Protein AF-D9ZK24-F1 (afdb_monomer_lite)

Structure (mmCIF, N/CA/C/O backbone):
data_AF-D9ZK24-F1
#
_entry.id   AF-D9ZK24-F1
#
loop_
_atom_site.group_PDB
_atom_site.id
_atom_site.type_symbol
_atom_site.label_atom_id
_atom_site.label_alt_id
_atom_site.label_comp_id
_atom_site.label_asym_id
_atom_site.label_entity_id
_atom_site.label_seq_id
_atom_site.pdbx_PDB_ins_code
_atom_site.Cartn_x
_atom_site.Cartn_y
_atom_site.Cartn_z
_atom_site.occupancy
_atom_site.B_iso_or_equiv
_atom_site.auth_seq_id
_atom_site.auth_comp_id
_atom_site.auth_asym_id
_atom_site.auth_atom_id
_atom_site.pdbx_PDB_model_num
ATOM 1 N N . ILE A 1 1 ? 12.680 -4.909 -15.160 1.00 58.94 1 ILE A N 1
ATOM 2 C CA . ILE A 1 1 ? 11.867 -4.760 -13.917 1.00 58.94 1 ILE A CA 1
ATOM 3 C C . ILE A 1 1 ? 11.390 -3.302 -13.753 1.00 58.94 1 ILE A C 1
ATOM 5 O O . ILE A 1 1 ? 12.028 -2.491 -13.100 1.00 58.94 1 ILE A O 1
ATOM 9 N N . ARG A 1 2 ? 10.296 -2.962 -14.446 1.00 62.72 2 ARG A N 1
ATOM 10 C CA . ARG A 1 2 ? 9.511 -1.701 -14.488 1.00 62.72 2 ARG A CA 1
ATOM 11 C C . ARG A 1 2 ? 10.179 -0.328 -14.717 1.00 62.72 2 ARG A C 1
ATOM 13 O O . ARG A 1 2 ? 9.522 0.502 -15.331 1.00 62.72 2 ARG A O 1
ATOM 20 N N . GLY A 1 3 ? 11.411 -0.051 -14.290 1.00 65.94 3 GLY A N 1
ATOM 21 C CA . GLY A 1 3 ? 12.098 1.229 -14.566 1.00 65.94 3 GLY A CA 1
ATOM 22 C C . GLY A 1 3 ? 11.524 2.476 -13.863 1.00 65.94 3 GLY A C 1
ATOM 23 O O . GLY A 1 3 ? 12.044 3.568 -14.064 1.00 65.94 3 GLY A O 1
ATOM 24 N N . GLY A 1 4 ? 10.491 2.328 -13.023 1.00 71.69 4 GLY A N 1
ATOM 25 C CA . GLY A 1 4 ? 9.855 3.399 -12.247 1.00 71.69 4 GLY A CA 1
ATOM 26 C C . GLY A 1 4 ? 9.503 2.959 -10.821 1.00 71.69 4 GLY A C 1
ATOM 27 O O . GLY A 1 4 ? 9.564 1.771 -10.497 1.00 71.69 4 GLY A O 1
ATOM 28 N N . VAL A 1 5 ? 9.146 3.920 -9.961 1.00 76.75 5 VAL A N 1
ATOM 29 C CA . VAL A 1 5 ? 8.772 3.668 -8.557 1.00 76.75 5 VAL A CA 1
ATOM 30 C C . VAL A 1 5 ? 7.582 2.702 -8.499 1.00 76.75 5 VAL A C 1
ATOM 32 O O . VAL A 1 5 ? 6.554 2.954 -9.120 1.00 76.75 5 VAL A O 1
ATOM 35 N N . LEU A 1 6 ? 7.715 1.597 -7.752 1.00 74.62 6 LEU A N 1
ATOM 36 C CA . LEU A 1 6 ? 6.693 0.539 -7.676 1.00 74.62 6 LEU A CA 1
ATOM 37 C C . LEU A 1 6 ? 5.382 1.007 -7.036 1.00 74.62 6 LEU A C 1
ATOM 39 O O . LEU A 1 6 ? 4.308 0.559 -7.431 1.00 74.62 6 LEU A O 1
ATOM 43 N N . PHE A 1 7 ? 5.482 1.923 -6.076 1.00 83.50 7 PHE A N 1
ATOM 44 C CA . PHE A 1 7 ? 4.353 2.492 -5.349 1.00 83.50 7 PHE A CA 1
ATOM 45 C C . PHE A 1 7 ? 4.536 4.015 -5.279 1.00 83.50 7 PHE A C 1
ATOM 47 O O . PHE A 1 7 ? 5.069 4.519 -4.287 1.00 83.50 7 PHE A O 1
ATOM 54 N N . PRO A 1 8 ? 4.200 4.759 -6.348 1.00 82.81 8 PRO A N 1
ATOM 55 C CA . PRO A 1 8 ? 4.356 6.207 -6.366 1.00 82.81 8 PRO A CA 1
ATOM 56 C C . PRO A 1 8 ? 3.244 6.833 -5.520 1.00 82.81 8 PRO A C 1
ATOM 58 O O . PRO A 1 8 ? 2.150 7.082 -6.017 1.00 82.81 8 PRO A O 1
ATOM 61 N N . GLY A 1 9 ? 3.520 7.010 -4.229 1.00 85.19 9 GLY A N 1
ATOM 62 C CA . GLY A 1 9 ? 2.631 7.687 -3.292 1.00 85.19 9 GLY A CA 1
ATOM 63 C C . GLY A 1 9 ? 2.921 9.183 -3.225 1.00 85.19 9 GLY A C 1
ATOM 64 O O . GLY A 1 9 ? 4.086 9.573 -3.132 1.00 85.19 9 GLY A O 1
ATOM 65 N N . THR A 1 10 ? 1.884 10.019 -3.240 1.00 86.50 10 THR A N 1
ATOM 66 C CA . THR A 1 10 ? 2.029 11.474 -3.029 1.00 86.50 10 THR A CA 1
ATOM 67 C C . THR A 1 10 ? 2.159 11.856 -1.553 1.00 86.50 10 THR A C 1
ATOM 69 O O . THR A 1 10 ? 2.691 12.916 -1.234 1.00 86.50 10 THR A O 1
ATOM 72 N N . ASP A 1 11 ? 1.691 10.988 -0.654 1.00 87.50 11 ASP A N 1
ATOM 73 C CA . ASP A 1 11 ? 1.806 11.092 0.801 1.00 87.50 11 ASP A CA 1
ATOM 74 C C . ASP A 1 11 ? 1.759 9.688 1.448 1.00 87.50 11 ASP A C 1
ATOM 76 O O . ASP A 1 11 ? 1.682 8.671 0.755 1.00 87.50 11 ASP A O 1
ATOM 80 N N . HIS A 1 12 ? 1.808 9.610 2.782 1.00 84.56 12 HIS A N 1
ATOM 81 C CA . HIS A 1 12 ? 1.820 8.328 3.503 1.00 84.56 12 HIS A CA 1
ATOM 82 C C . HIS A 1 12 ? 0.517 7.525 3.344 1.00 84.56 12 HIS A C 1
ATOM 84 O O . HIS A 1 12 ? 0.534 6.294 3.402 1.00 84.56 12 HIS A O 1
ATOM 90 N N . ILE A 1 13 ? -0.613 8.208 3.157 1.00 85.56 13 ILE A N 1
ATOM 91 C CA . ILE A 1 13 ? -1.924 7.594 2.949 1.00 85.56 13 ILE A CA 1
ATOM 92 C C . ILE A 1 13 ? -2.006 7.016 1.535 1.00 85.56 13 ILE A C 1
ATOM 94 O O . ILE A 1 13 ? -2.404 5.863 1.358 1.00 85.56 13 ILE A O 1
ATOM 98 N N . ASP A 1 14 ? -1.625 7.80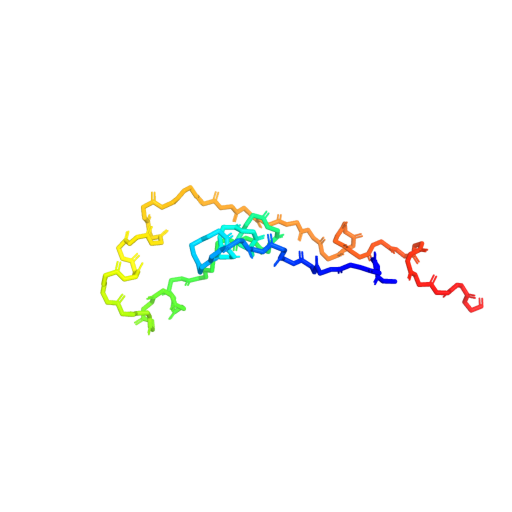2 0.535 1.00 87.56 14 ASP A N 1
ATOM 99 C CA . ASP A 1 14 ? -1.639 7.386 -0.860 1.00 87.56 14 ASP A CA 1
ATOM 100 C C . ASP A 1 14 ? -0.646 6.244 -1.082 1.00 87.56 14 ASP A C 1
ATOM 102 O O . ASP A 1 14 ? -1.008 5.217 -1.654 1.00 87.56 14 ASP A O 1
ATOM 106 N N . GLN A 1 15 ? 0.558 6.337 -0.508 1.00 90.12 15 GLN A N 1
ATOM 107 C CA . GLN A 1 15 ? 1.541 5.256 -0.554 1.00 90.12 15 GLN A CA 1
ATOM 108 C C . GLN A 1 15 ? 0.983 3.948 0.017 1.00 90.12 15 GLN A C 1
ATOM 110 O O . GLN A 1 15 ? 1.143 2.891 -0.596 1.00 90.12 15 GLN A O 1
ATOM 115 N N . TRP A 1 16 ? 0.294 4.013 1.159 1.00 89.50 16 TRP A N 1
ATOM 116 C CA . TRP A 1 16 ? -0.357 2.844 1.738 1.00 89.50 16 TRP A CA 1
ATOM 117 C C . TRP A 1 16 ? -1.396 2.235 0.787 1.00 89.50 16 TRP A C 1
ATOM 119 O O . TRP A 1 16 ? -1.378 1.023 0.559 1.00 89.50 16 TRP A O 1
ATOM 129 N N . ASN A 1 17 ? -2.262 3.062 0.193 1.00 89.25 17 ASN A N 1
ATOM 130 C CA . ASN A 1 17 ? -3.275 2.596 -0.758 1.00 89.25 17 ASN A CA 1
ATOM 131 C C . ASN A 1 17 ? -2.630 1.903 -1.967 1.00 89.25 17 ASN A C 1
ATOM 133 O O . ASN A 1 17 ? -3.019 0.784 -2.302 1.00 89.25 17 ASN A O 1
ATOM 137 N N . LYS A 1 18 ? -1.582 2.497 -2.558 1.00 90.75 18 LYS A N 1
ATOM 138 C CA . LYS A 1 18 ? -0.848 1.888 -3.683 1.00 90.75 18 LYS A CA 1
ATOM 139 C C . LYS A 1 18 ? -0.261 0.525 -3.327 1.00 90.75 18 LYS A C 1
ATOM 141 O O . LYS A 1 18 ? -0.252 -0.368 -4.171 1.00 90.75 18 LYS A O 1
ATOM 146 N N . ILE A 1 19 ? 0.223 0.356 -2.097 1.00 90.69 19 ILE A N 1
ATOM 147 C CA . ILE A 1 19 ? 0.780 -0.916 -1.628 1.00 90.69 19 ILE A CA 1
ATOM 148 C C . ILE A 1 19 ? -0.322 -1.974 -1.519 1.00 90.69 19 ILE A C 1
ATOM 150 O O . ILE A 1 19 ? -0.187 -3.044 -2.112 1.00 90.69 19 ILE A O 1
ATOM 154 N N . ILE A 1 20 ? -1.419 -1.690 -0.808 1.00 91.69 20 ILE A N 1
ATOM 155 C CA . ILE A 1 20 ? -2.470 -2.697 -0.574 1.00 91.69 20 ILE A CA 1
ATOM 156 C C . ILE A 1 20 ? -3.279 -3.027 -1.830 1.00 91.69 20 ILE A C 1
ATOM 158 O O . ILE A 1 20 ? -3.744 -4.153 -1.968 1.00 91.69 20 ILE A O 1
ATOM 162 N N . GLU A 1 21 ? -3.427 -2.092 -2.768 1.00 90.81 21 GLU A N 1
ATOM 163 C CA . GLU A 1 21 ? -4.092 -2.351 -4.052 1.00 90.81 21 GLU A CA 1
ATOM 164 C C . GLU A 1 21 ? -3.305 -3.352 -4.907 1.00 90.81 21 GLU A C 1
ATOM 166 O O . GLU A 1 21 ? -3.894 -4.138 -5.648 1.00 90.81 21 GLU A O 1
ATOM 171 N N . GLN A 1 22 ? -1.973 -3.330 -4.804 1.00 89.38 22 GLN A N 1
ATOM 172 C CA . GLN A 1 22 ? -1.093 -4.196 -5.586 1.00 89.38 22 GLN A CA 1
ATOM 173 C C . GLN A 1 22 ? -0.799 -5.521 -4.875 1.00 89.38 22 GLN A C 1
ATOM 175 O O . GLN A 1 22 ? -0.841 -6.571 -5.510 1.00 89.38 22 GLN A O 1
ATOM 180 N N . LEU A 1 23 ? -0.508 -5.480 -3.572 1.00 92.44 23 LEU A N 1
A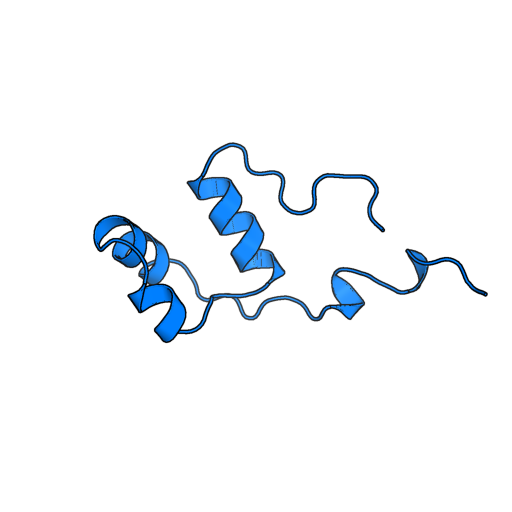TOM 181 C CA . LEU A 1 23 ? -0.068 -6.640 -2.783 1.00 92.44 23 LEU A CA 1
ATOM 182 C C . LEU A 1 23 ? -1.188 -7.291 -1.966 1.00 92.44 23 LEU A C 1
ATOM 184 O O . LEU A 1 23 ? -1.018 -8.401 -1.471 1.00 92.44 23 LEU A O 1
ATOM 188 N N . GLY A 1 24 ? -2.328 -6.619 -1.838 1.00 92.69 24 GLY A N 1
ATOM 189 C CA . GLY A 1 24 ? -3.451 -7.062 -1.025 1.00 92.69 24 GLY A CA 1
ATOM 190 C C . GLY A 1 24 ? -3.439 -6.485 0.388 1.00 92.69 24 GLY A C 1
ATOM 191 O O . GLY A 1 24 ? -2.472 -5.880 0.857 1.00 92.69 24 GLY A O 1
ATOM 192 N N . THR A 1 25 ? -4.563 -6.655 1.081 1.00 93.00 25 THR A N 1
ATOM 193 C CA . THR A 1 25 ? -4.708 -6.227 2.472 1.00 93.00 25 THR A CA 1
ATOM 194 C C . THR A 1 25 ? -3.930 -7.170 3.401 1.00 93.00 25 THR A C 1
ATOM 196 O O . THR A 1 25 ? -4.148 -8.381 3.345 1.00 93.00 25 THR A O 1
ATOM 199 N N . PRO A 1 26 ? -3.061 -6.644 4.285 1.00 92.06 26 PRO A N 1
ATOM 200 C CA . PRO A 1 26 ? -2.280 -7.465 5.204 1.00 92.06 26 PRO A CA 1
ATOM 201 C C . PRO A 1 26 ? -3.136 -8.289 6.174 1.00 92.06 26 PRO A C 1
ATOM 203 O O . PRO A 1 26 ? -4.275 -7.939 6.492 1.00 92.06 26 PRO A O 1
ATOM 206 N N . ALA A 1 27 ? -2.536 -9.349 6.719 1.00 92.38 27 ALA A N 1
ATOM 207 C CA . ALA A 1 27 ? -3.144 -10.182 7.752 1.00 92.38 27 ALA A CA 1
ATOM 208 C C . ALA A 1 27 ? -3.413 -9.408 9.058 1.00 92.38 27 ALA A C 1
ATOM 210 O O . ALA A 1 27 ? -2.750 -8.419 9.379 1.00 92.38 27 ALA A O 1
ATOM 211 N N . GLN A 1 28 ? -4.357 -9.906 9.860 1.00 89.62 28 GLN A N 1
ATOM 212 C CA . GLN A 1 28 ? -4.765 -9.264 11.114 1.00 89.62 28 GLN A CA 1
ATOM 213 C C . GLN A 1 28 ? -3.609 -9.119 12.117 1.00 89.62 28 GLN A C 1
ATOM 215 O O . GLN A 1 28 ? -3.515 -8.102 12.800 1.00 89.62 28 GLN A O 1
ATOM 220 N N . GLU A 1 29 ? -2.685 -10.080 12.160 1.00 93.44 29 GLU A N 1
ATOM 221 C CA . GLU A 1 29 ? -1.486 -10.021 13.009 1.00 93.44 29 GLU A CA 1
ATOM 222 C C . GLU A 1 29 ? -0.594 -8.814 12.693 1.00 93.44 29 GLU A C 1
ATOM 224 O O . GLU A 1 29 ? 0.017 -8.232 13.590 1.00 93.44 29 GLU A O 1
ATOM 229 N N . PHE A 1 30 ? -0.534 -8.404 11.421 1.00 92.25 30 PHE A N 1
ATOM 230 C CA . PHE A 1 30 ? 0.172 -7.192 11.021 1.00 92.25 30 P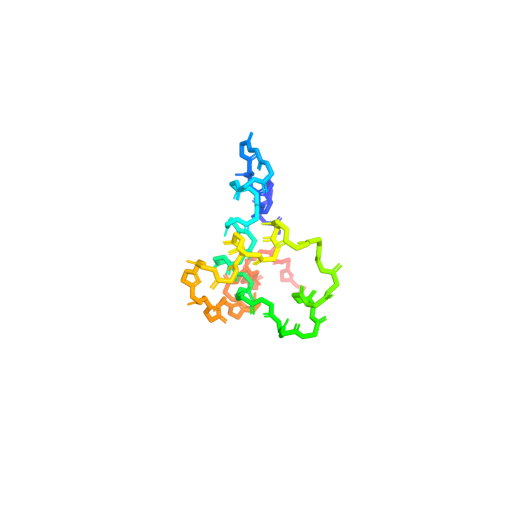HE A CA 1
ATOM 231 C C . PHE A 1 30 ? -0.587 -5.946 11.488 1.00 92.25 30 PHE A C 1
ATOM 233 O O . PHE A 1 30 ? 0.010 -5.046 12.080 1.00 92.25 30 PHE A O 1
ATOM 240 N N . MET A 1 31 ? -1.912 -5.916 11.300 1.00 90.56 31 MET A N 1
ATOM 241 C CA . MET A 1 31 ? -2.758 -4.795 11.736 1.00 90.56 31 MET A CA 1
ATOM 242 C C . MET A 1 31 ? -2.641 -4.546 13.245 1.00 90.56 31 MET A C 1
ATOM 244 O O . MET A 1 31 ? -2.594 -3.396 13.690 1.00 90.56 31 MET A O 1
ATOM 248 N N . GLN A 1 32 ? -2.497 -5.612 14.036 1.00 91.62 32 GLN A N 1
ATOM 249 C CA . GLN A 1 32 ? -2.308 -5.550 15.489 1.00 91.62 32 GLN A CA 1
ATOM 250 C C . GLN A 1 32 ? -0.998 -4.885 15.938 1.00 91.62 32 GLN A C 1
ATOM 252 O O . GLN A 1 32 ? -0.886 -4.492 17.101 1.00 91.62 32 GLN A O 1
ATOM 257 N N . ARG A 1 33 ? -0.026 -4.700 15.039 1.00 93.25 33 ARG A N 1
ATOM 258 C CA . ARG A 1 33 ? 1.229 -3.985 15.329 1.00 93.25 33 ARG A CA 1
ATOM 259 C C . ARG A 1 33 ? 1.137 -2.484 15.047 1.00 93.25 33 ARG A C 1
ATOM 261 O O . ARG A 1 33 ? 2.014 -1.731 15.456 1.00 93.25 33 ARG A O 1
ATOM 268 N N . LEU A 1 34 ? 0.083 -2.038 14.361 1.00 89.19 34 LEU A N 1
ATOM 269 C CA . LEU A 1 34 ? -0.118 -0.631 14.017 1.00 89.19 34 LEU A CA 1
ATOM 270 C C . LEU A 1 34 ? -0.635 0.173 15.213 1.00 89.19 34 LEU A C 1
ATOM 272 O O . LEU A 1 34 ? -1.375 -0.352 16.050 1.00 89.19 34 LEU A O 1
ATOM 276 N N . GLN A 1 35 ? -0.297 1.466 15.249 1.00 90.75 35 GLN A N 1
ATOM 277 C CA . GLN A 1 35 ? -0.869 2.407 16.214 1.00 90.75 35 GLN A CA 1
ATOM 278 C C . GLN A 1 35 ? -2.400 2.462 16.070 1.00 90.75 35 GLN A C 1
ATOM 280 O O . GLN A 1 35 ? -2.884 2.392 14.939 1.00 90.75 35 GLN A O 1
ATOM 285 N N . PRO A 1 36 ? -3.172 2.644 17.159 1.00 91.44 36 PRO A N 1
ATOM 286 C CA . PRO A 1 36 ? -4.637 2.566 17.126 1.00 91.44 36 PRO A CA 1
ATOM 287 C C . PRO A 1 36 ? -5.295 3.455 16.061 1.00 91.44 36 PRO A C 1
ATOM 289 O O . PRO A 1 36 ? -6.175 3.003 15.334 1.00 91.44 36 PRO A O 1
ATOM 292 N N . THR A 1 37 ? -4.828 4.697 15.912 1.00 87.81 37 THR A N 1
ATOM 293 C CA . THR A 1 37 ? -5.353 5.646 14.918 1.00 87.81 37 THR A CA 1
ATOM 294 C C . THR A 1 37 ? -5.102 5.174 13.489 1.00 87.81 37 THR A C 1
ATOM 296 O O . THR A 1 37 ? -5.992 5.246 12.645 1.00 87.81 37 THR A O 1
ATOM 299 N N . VAL A 1 38 ? -3.903 4.643 13.228 1.00 86.69 38 VAL A N 1
ATOM 300 C CA . VAL A 1 38 ? -3.546 4.086 11.920 1.00 86.69 38 VAL A CA 1
ATOM 301 C C . VAL A 1 38 ? -4.365 2.829 11.673 1.00 86.69 38 VAL A C 1
ATOM 303 O O . VAL A 1 38 ? -5.017 2.755 10.643 1.00 86.69 38 VAL A O 1
ATOM 306 N N . ARG A 1 39 ? -4.422 1.896 12.633 1.00 90.12 39 ARG A N 1
ATOM 307 C CA . ARG A 1 39 ? -5.211 0.656 12.549 1.00 90.12 39 ARG A CA 1
ATOM 308 C C . ARG A 1 39 ? -6.660 0.926 12.159 1.00 90.12 39 ARG A C 1
ATOM 310 O O . ARG A 1 39 ? -7.123 0.361 11.176 1.00 90.12 39 ARG A O 1
ATOM 317 N N . ASN A 1 40 ? -7.331 1.832 12.871 1.00 89.69 40 ASN A N 1
ATOM 318 C CA . ASN A 1 40 ? -8.709 2.210 12.568 1.00 89.69 40 ASN A CA 1
ATOM 319 C C . ASN A 1 40 ? -8.851 2.739 11.140 1.00 89.69 40 ASN A C 1
ATOM 321 O O . ASN A 1 40 ? -9.807 2.404 10.447 1.00 89.69 40 ASN A O 1
ATOM 325 N N . TYR A 1 41 ? -7.904 3.552 10.677 1.00 86.44 41 TYR A N 1
ATOM 326 C CA . TYR A 1 41 ? -7.919 4.025 9.301 1.00 86.44 41 TYR A CA 1
ATOM 327 C C . TYR A 1 41 ? -7.800 2.869 8.295 1.00 86.44 41 TYR A C 1
ATOM 329 O O . TYR A 1 41 ? -8.568 2.820 7.336 1.00 86.44 41 TYR A O 1
ATOM 337 N N . VAL A 1 42 ? -6.882 1.923 8.524 1.00 87.56 42 VAL A N 1
ATOM 338 C CA . VAL A 1 42 ? -6.641 0.808 7.595 1.00 87.56 42 VAL A CA 1
ATOM 339 C C . VAL A 1 42 ? -7.773 -0.211 7.569 1.00 87.56 42 VAL A C 1
ATOM 341 O O . VAL A 1 42 ? -8.127 -0.703 6.502 1.00 87.56 42 VAL A O 1
ATOM 344 N N . GLU A 1 43 ? -8.339 -0.538 8.729 1.00 87.81 43 GLU A N 1
ATOM 345 C CA . GLU A 1 43 ? -9.407 -1.537 8.861 1.00 87.81 43 GLU A CA 1
ATOM 346 C C . GLU A 1 43 ? -10.725 -1.072 8.229 1.00 87.81 43 GLU A C 1
ATOM 348 O O . GLU A 1 43 ? -11.528 -1.901 7.808 1.00 87.81 43 GLU A O 1
ATOM 353 N N . ASN A 1 44 ? -10.920 0.244 8.099 1.00 88.50 44 ASN A N 1
ATOM 354 C CA . ASN A 1 44 ? -12.066 0.837 7.410 1.00 88.50 44 ASN A CA 1
ATOM 355 C C . ASN A 1 44 ? -11.892 0.925 5.881 1.00 88.50 44 ASN A C 1
ATOM 357 O O . ASN A 1 44 ? -12.786 1.419 5.187 1.00 88.50 44 ASN A O 1
ATOM 361 N N . ARG A 1 45 ? -10.757 0.483 5.324 1.00 86.38 45 ARG A N 1
ATOM 362 C CA . ARG A 1 45 ? -10.543 0.449 3.870 1.00 86.38 45 ARG A CA 1
ATOM 363 C C . ARG A 1 45 ? -11.09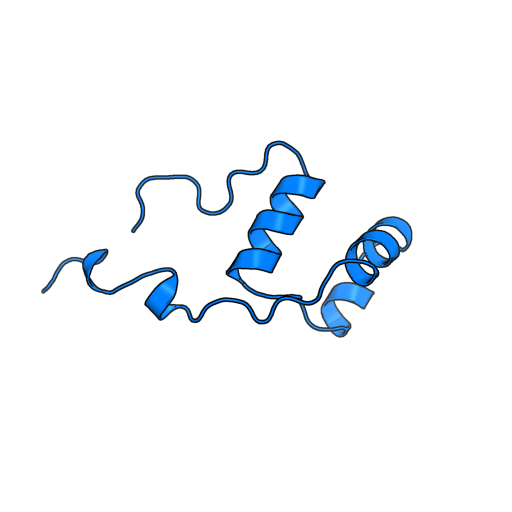5 -0.840 3.247 1.00 86.38 45 ARG A C 1
ATOM 365 O O . ARG A 1 45 ? -11.144 -1.874 3.915 1.00 86.38 45 ARG A O 1
ATOM 372 N N . PRO A 1 46 ? -11.489 -0.808 1.958 1.00 88.81 46 PRO A N 1
ATOM 373 C CA . PRO A 1 46 ? -11.841 -2.018 1.224 1.00 88.81 46 PRO A CA 1
ATOM 374 C C . PRO A 1 46 ? -10.720 -3.058 1.304 1.00 88.81 46 PRO A C 1
ATOM 376 O O . PRO A 1 46 ? -9.539 -2.715 1.218 1.00 88.81 46 PRO A O 1
ATOM 379 N N . ARG A 1 47 ? -11.091 -4.333 1.457 1.00 89.94 47 ARG A N 1
ATOM 380 C CA . ARG A 1 47 ? -10.119 -5.426 1.393 1.00 89.94 47 ARG A CA 1
ATOM 381 C C . ARG A 1 47 ? -9.742 -5.700 -0.057 1.00 89.94 47 ARG A C 1
ATOM 383 O O . ARG A 1 47 ? -10.620 -5.919 -0.889 1.00 89.94 47 ARG A O 1
ATOM 390 N N . TYR A 1 48 ? -8.445 -5.745 -0.328 1.00 91.69 48 TYR A N 1
ATOM 391 C CA . TYR A 1 48 ? -7.892 -6.069 -1.634 1.00 91.69 48 TYR A CA 1
ATOM 392 C C . TYR A 1 48 ? -7.268 -7.467 -1.607 1.00 91.69 48 TYR A C 1
ATOM 394 O O . TYR A 1 48 ? -6.526 -7.776 -0.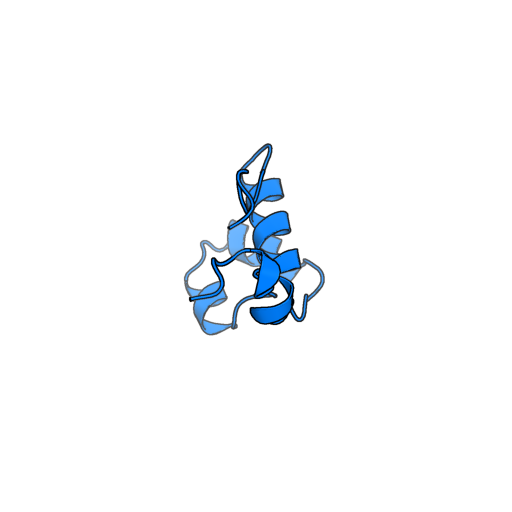673 1.00 91.69 48 TYR A O 1
ATOM 402 N N . PRO A 1 49 ? -7.530 -8.313 -2.617 1.00 90.00 49 PRO A N 1
ATOM 403 C CA . PRO A 1 49 ? -6.906 -9.632 -2.721 1.00 90.00 49 PRO A CA 1
ATOM 404 C C . PRO A 1 49 ? -5.431 -9.568 -3.153 1.00 90.00 49 PRO A C 1
ATOM 406 O O . PRO A 1 49 ? -4.707 -10.536 -2.954 1.00 90.00 49 PRO A O 1
ATOM 409 N N . GLY A 1 50 ? -4.985 -8.440 -3.722 1.00 90.94 50 GLY A N 1
ATOM 410 C CA . GLY A 1 50 ? -3.664 -8.304 -4.334 1.00 90.94 50 GLY A CA 1
ATOM 411 C C . GLY A 1 50 ? -3.569 -8.990 -5.698 1.00 90.94 50 GLY A C 1
ATOM 412 O O . GLY A 1 50 ? -4.461 -9.735 -6.113 1.00 90.94 50 GLY A O 1
ATOM 413 N N . TYR A 1 51 ? -2.488 -8.714 -6.422 1.00 90.25 51 TYR A N 1
ATOM 414 C CA . TYR A 1 51 ? -2.158 -9.389 -7.672 1.00 90.25 51 TYR A CA 1
ATOM 415 C C . TYR A 1 51 ? -1.060 -10.433 -7.445 1.00 90.25 51 TYR A C 1
ATOM 417 O O . TYR A 1 51 ? -0.159 -10.207 -6.634 1.00 90.25 51 TYR A O 1
ATOM 425 N N . PRO A 1 52 ? -1.087 -11.558 -8.181 1.00 89.19 52 PRO A N 1
ATOM 426 C CA . PRO A 1 52 ? 0.006 -12.520 -8.144 1.00 89.19 52 PRO A CA 1
ATOM 427 C C . PRO A 1 52 ? 1.303 -11.880 -8.652 1.00 89.19 52 PRO A C 1
ATOM 429 O O . PRO A 1 52 ? 1.277 -10.992 -9.513 1.00 89.19 52 PRO A O 1
ATOM 432 N N . PHE A 1 53 ? 2.440 -12.357 -8.141 1.00 87.12 53 PHE A N 1
ATOM 433 C CA . PHE A 1 53 ? 3.759 -11.826 -8.492 1.00 87.12 53 PHE A CA 1
ATOM 434 C C . PHE A 1 53 ? 4.026 -11.865 -9.997 1.00 87.12 53 PHE A C 1
ATOM 436 O O . PHE A 1 53 ? 4.532 -10.882 -10.522 1.00 87.12 53 PHE A O 1
ATOM 443 N N . ASP A 1 54 ? 3.575 -12.903 -10.699 1.00 87.56 54 ASP A N 1
ATOM 444 C CA . ASP A 1 54 ? 3.738 -13.045 -12.155 1.00 87.56 54 ASP A CA 1
ATOM 445 C C . ASP A 1 54 ? 3.040 -11.918 -12.934 1.00 87.56 54 ASP A C 1
ATOM 447 O O . ASP A 1 54 ? 3.477 -11.500 -14.004 1.00 87.56 54 ASP A O 1
ATOM 451 N N . ARG A 1 55 ? 1.952 -11.362 -12.382 1.00 86.44 55 ARG A N 1
ATOM 452 C CA . ARG A 1 55 ? 1.272 -10.197 -12.966 1.00 86.44 55 ARG A CA 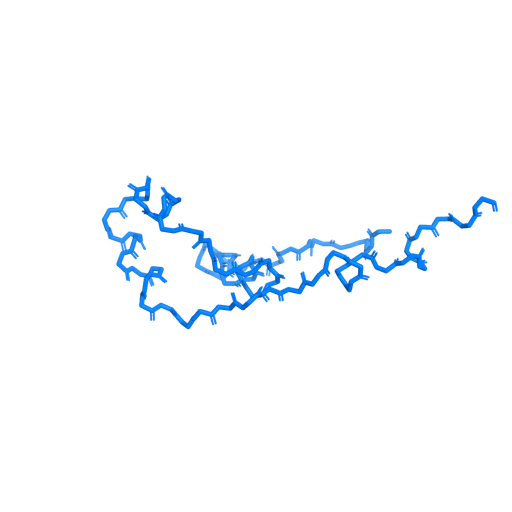1
ATOM 453 C C . ARG A 1 55 ? 1.973 -8.889 -12.606 1.00 86.44 55 ARG A C 1
ATOM 455 O O . ARG A 1 55 ? 1.971 -7.942 -13.397 1.00 86.44 55 ARG A O 1
ATOM 462 N N . LEU A 1 56 ? 2.542 -8.802 -11.407 1.00 84.69 56 LEU A N 1
ATOM 463 C CA . LEU A 1 56 ? 3.299 -7.627 -10.969 1.00 84.69 56 LEU A CA 1
ATOM 464 C C . LEU A 1 56 ? 4.634 -7.521 -11.721 1.00 84.69 56 LEU A C 1
ATOM 466 O O . LEU A 1 56 ? 5.025 -6.431 -12.150 1.00 84.69 56 LEU A O 1
ATOM 470 N N . PHE A 1 57 ? 5.282 -8.655 -11.950 1.00 86.00 57 PHE A N 1
ATOM 471 C CA . PHE A 1 57 ? 6.600 -8.791 -12.546 1.00 86.00 57 PHE A CA 1
ATOM 472 C C . PHE A 1 57 ? 6.577 -9.878 -13.631 1.00 86.00 57 PHE A C 1
ATOM 474 O O . PHE A 1 57 ? 7.114 -10.956 -13.412 1.00 86.00 57 PHE A O 1
ATOM 481 N N . PRO A 1 58 ? 5.953 -9.619 -14.792 1.00 86.25 58 PRO A N 1
ATOM 482 C CA . PRO A 1 58 ? 5.903 -10.602 -15.869 1.00 86.25 58 PRO A CA 1
ATOM 483 C C . PRO A 1 58 ? 7.295 -10.902 -16.431 1.00 86.25 58 PRO A C 1
ATOM 485 O O . PRO A 1 58 ? 8.135 -10.002 -16.504 1.00 86.25 58 PRO A O 1
ATOM 488 N N . ASP A 1 59 ? 7.495 -12.134 -16.901 1.00 84.44 59 ASP A N 1
ATOM 489 C CA . ASP A 1 59 ? 8.787 -12.662 -17.373 1.00 84.44 59 ASP A CA 1
ATOM 490 C C . ASP A 1 59 ? 9.440 -11.813 -18.471 1.00 84.44 59 ASP A C 1
ATOM 492 O O . ASP A 1 59 ? 10.655 -11.677 -18.508 1.00 84.44 59 ASP A O 1
ATOM 496 N N . VAL A 1 60 ? 8.643 -11.123 -19.297 1.00 84.56 60 VAL A N 1
ATOM 497 C CA . VAL A 1 60 ? 9.124 -10.153 -20.305 1.00 84.56 60 VAL A CA 1
ATOM 498 C C . VAL A 1 60 ? 9.953 -9.000 -19.711 1.00 84.56 60 VAL A C 1
ATOM 500 O O . VAL A 1 60 ? 10.662 -8.297 -20.427 1.00 84.56 60 VAL A O 1
ATOM 503 N N . LEU A 1 61 ? 9.850 -8.755 -18.400 1.00 80.50 61 LEU A N 1
ATOM 504 C CA . LEU A 1 61 ? 10.641 -7.751 -17.683 1.00 80.50 61 LEU A CA 1
ATOM 505 C C . LEU A 1 61 ? 12.025 -8.247 -17.257 1.00 80.50 61 LEU A C 1
ATOM 507 O O . LEU A 1 61 ? 12.783 -7.443 -16.686 1.00 80.50 61 LEU A O 1
ATOM 511 N N . PHE A 1 62 ? 12.313 -9.523 -17.487 1.00 83.62 62 PHE A N 1
ATOM 512 C CA . PHE A 1 62 ? 13.572 -10.184 -17.201 1.00 83.62 62 PHE A CA 1
ATOM 513 C C . PHE A 1 62 ? 14.251 -10.568 -18.526 1.00 83.62 62 PHE A C 1
ATOM 515 O O . PHE A 1 62 ? 13.564 -10.802 -19.521 1.00 83.62 62 PHE A O 1
ATOM 522 N N . PRO A 1 63 ? 15.592 -10.572 -18.585 1.00 80.75 63 PRO A N 1
ATOM 523 C CA . PRO A 1 63 ? 16.298 -11.060 -19.761 1.00 80.75 63 PRO A CA 1
ATOM 524 C C . PRO A 1 63 ? 15.968 -12.540 -19.977 1.00 80.75 63 PRO A C 1
ATOM 526 O O . PRO A 1 63 ? 15.984 -13.312 -19.020 1.00 80.75 63 PRO A O 1
ATOM 529 N N . SER A 1 64 ? 15.694 -12.929 -21.219 1.00 73.94 64 SER A N 1
ATOM 530 C CA . SER A 1 64 ? 15.756 -14.335 -21.612 1.00 73.94 64 SER A CA 1
ATOM 531 C C . SER A 1 64 ? 17.230 -14.742 -21.601 1.00 73.94 64 SER A C 1
ATOM 533 O O . SER A 1 64 ? 18.010 -14.123 -22.327 1.00 73.94 64 SER A O 1
ATOM 535 N N . ASP A 1 65 ? 17.613 -15.705 -20.762 1.00 62.25 65 ASP A N 1
ATOM 536 C CA . ASP A 1 65 ? 18.912 -16.386 -20.899 1.00 62.25 65 ASP A CA 1
ATOM 537 C C . ASP A 1 65 ? 19.027 -17.081 -22.269 1.00 62.25 65 ASP A C 1
ATOM 539 O O . ASP A 1 65 ? 18.002 -17.628 -22.751 1.00 62.25 65 ASP A O 1
#

Radius of gyration: 14.49 Å; chains: 1; bounding box: 31×28×39 Å

InterPro domains:
  IPR008351 Mitogen-activated protein (MAP) kinase, JNK [PR01772] (15-27)
  IPR008351 Mitogen-activated protein (MAP) kinase, JNK [PR01772] (43-59)
  IPR008351 Mitogen-activated protein (MAP) kinase, JNK [PR01772] (62-65)

Organism: Bombus terrestris (NCBI:txid30195)

Secondary structure (DSSP, 8-state):
--SS-SS--SSHHHHHHHHHHHH-PPPHHHHTTS-HHHHHHHHTSPP-----HHHHS-GGGS---

Foldseek 3Di:
DPPDDQQDAPDPVSSVVSCCQAAWQDDPVVLVVDDPVVSVVSVPDDTHPHDDVCVSQPCVNDDDD

pLDDT: mean 86.01, std 7.56, range [58.94, 93.44]

Sequence (65 aa):
IRGGVLFPGTDHIDQWNKIIEQLGTPAQEFMQRLQPTVRNYVENRPRYPGYPFDRLFPDVLFPSD